Protein AF-A0A4V6E3N8-F1 (afdb_monomer_lite)

Secondary structure (DSSP, 8-state):
-HHHHHHHHHHH-TT---TT--------S-EEEEEE-GGGGGGT-EEEEEE--

Structure (mmCIF, N/CA/C/O backbone):
data_AF-A0A4V6E3N8-F1
#
_entry.id   AF-A0A4V6E3N8-F1
#
loop_
_atom_site.group_PDB
_atom_site.id
_atom_site.type_symbol
_atom_site.label_atom_id
_atom_site.label_alt_id
_atom_site.label_comp_id
_atom_site.label_asym_id
_atom_site.label_entity_id
_atom_site.label_seq_id
_atom_site.pdbx_PDB_ins_code
_atom_site.Cartn_x
_atom_site.Cartn_y
_atom_site.Cartn_z
_atom_site.occupancy
_atom_site.B_iso_or_equiv
_atom_site.auth_seq_id
_atom_site.auth_comp_id
_atom_site.auth_asym_id
_atom_site.auth_atom_id
_atom_site.pdbx_PDB_model_num
ATOM 1 N N . ASP A 1 1 ? 2.436 -8.247 6.974 1.00 89.50 1 ASP A N 1
ATOM 2 C CA . ASP A 1 1 ? 3.094 -7.064 7.588 1.00 89.50 1 ASP A CA 1
ATOM 3 C C . ASP A 1 1 ? 4.046 -6.430 6.569 1.00 89.50 1 ASP A C 1
ATOM 5 O O . ASP A 1 1 ? 4.154 -6.938 5.460 1.00 89.50 1 ASP A O 1
ATOM 9 N N . TYR A 1 2 ? 4.708 -5.315 6.897 1.00 94.25 2 TYR A N 1
ATOM 10 C CA . TYR A 1 2 ? 5.600 -4.627 5.951 1.00 94.25 2 TYR A CA 1
ATOM 11 C C . TYR A 1 2 ? 6.753 -5.512 5.447 1.00 94.25 2 TYR A C 1
ATOM 13 O O . TYR A 1 2 ? 7.032 -5.517 4.252 1.00 94.25 2 TYR A O 1
ATOM 21 N N . ALA A 1 3 ? 7.405 -6.279 6.327 1.00 96.81 3 ALA A N 1
ATOM 22 C CA . ALA A 1 3 ? 8.573 -7.087 5.966 1.00 96.81 3 ALA A CA 1
ATOM 23 C C . ALA A 1 3 ? 8.206 -8.238 5.013 1.00 96.81 3 ALA A C 1
ATOM 25 O O . ALA A 1 3 ? 8.923 -8.517 4.048 1.00 96.81 3 ALA A O 1
ATOM 26 N N . SER A 1 4 ? 7.055 -8.877 5.237 1.00 96.50 4 SER A N 1
ATOM 27 C CA . SER A 1 4 ? 6.521 -9.882 4.308 1.00 96.50 4 SER A CA 1
ATOM 28 C C . SER A 1 4 ? 6.176 -9.270 2.948 1.00 96.50 4 SER A C 1
ATOM 30 O O . SER A 1 4 ? 6.585 -9.814 1.925 1.00 96.50 4 SER A O 1
ATOM 32 N N . SER A 1 5 ? 5.518 -8.108 2.909 1.00 95.94 5 SER A N 1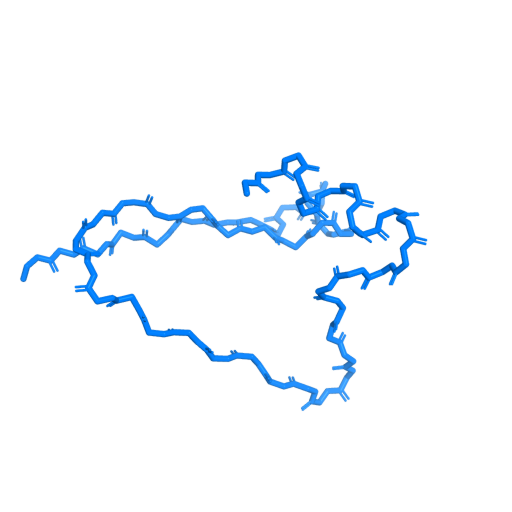
ATOM 33 C CA . SER A 1 5 ? 5.229 -7.422 1.642 1.00 95.94 5 SER A CA 1
ATOM 34 C C . SER A 1 5 ? 6.507 -6.994 0.905 1.00 95.94 5 SER A C 1
ATOM 36 O O . SER A 1 5 ? 6.612 -7.180 -0.305 1.00 95.94 5 SER A O 1
ATOM 38 N N . GLU A 1 6 ? 7.503 -6.463 1.620 1.00 97.19 6 GLU A N 1
ATOM 39 C CA . GLU A 1 6 ? 8.793 -6.051 1.054 1.00 97.19 6 GLU A CA 1
ATOM 40 C C . GLU A 1 6 ? 9.559 -7.238 0.458 1.00 97.19 6 GLU A C 1
ATOM 42 O O . GLU A 1 6 ? 10.025 -7.163 -0.679 1.00 97.19 6 GLU A O 1
ATOM 47 N N . SER A 1 7 ? 9.644 -8.354 1.185 1.00 98.12 7 SER A N 1
ATOM 48 C CA . SER A 1 7 ? 10.296 -9.566 0.674 1.00 98.12 7 SER A CA 1
ATOM 49 C C . SER A 1 7 ? 9.580 -10.144 -0.553 1.00 98.12 7 SER A C 1
ATOM 51 O O . SER A 1 7 ? 10.248 -10.520 -1.515 1.00 98.12 7 SER A O 1
ATOM 53 N N . ALA A 1 8 ? 8.242 -10.140 -0.577 1.00 97.44 8 ALA A N 1
ATOM 54 C CA . ALA A 1 8 ? 7.464 -10.577 -1.736 1.00 97.44 8 ALA A CA 1
ATOM 55 C C . ALA A 1 8 ? 7.715 -9.700 -2.976 1.00 97.44 8 ALA A C 1
ATOM 57 O O . ALA A 1 8 ? 7.884 -10.225 -4.079 1.00 97.44 8 ALA A O 1
ATOM 58 N N . TRP A 1 9 ? 7.792 -8.375 -2.805 1.00 97.50 9 TRP A N 1
ATOM 59 C CA . TRP A 1 9 ? 8.106 -7.457 -3.902 1.00 97.50 9 TRP A CA 1
ATOM 60 C C . TRP A 1 9 ? 9.489 -7.728 -4.505 1.00 97.50 9 TRP A C 1
ATOM 62 O O . TRP A 1 9 ? 9.626 -7.782 -5.725 1.00 97.50 9 TRP A O 1
ATOM 72 N N . TRP A 1 10 ? 10.509 -7.934 -3.668 1.00 96.56 10 TRP A N 1
ATOM 73 C CA . TRP A 1 10 ? 11.874 -8.182 -4.145 1.00 96.56 10 TRP A CA 1
ATOM 74 C C . TRP A 1 10 ? 12.106 -9.598 -4.675 1.00 96.56 10 TRP A C 1
ATOM 76 O O . TRP A 1 10 ? 13.033 -9.792 -5.458 1.00 96.56 10 TRP A O 1
ATOM 86 N N . SER A 1 11 ? 11.291 -10.574 -4.269 1.00 97.88 11 SER A N 1
ATOM 87 C CA . SER A 1 11 ? 11.400 -11.948 -4.764 1.00 97.88 11 SER A CA 1
ATOM 88 C C . SER A 1 11 ? 10.753 -12.135 -6.136 1.00 97.88 11 SER A C 1
ATOM 90 O O . SER A 1 11 ? 11.342 -12.795 -6.986 1.00 97.88 11 SER A O 1
ATOM 92 N N . ASP A 1 12 ? 9.537 -11.617 -6.335 1.00 97.25 12 ASP A N 1
ATOM 93 C CA . ASP A 1 12 ? 8.730 -11.892 -7.539 1.00 97.25 12 ASP A CA 1
ATOM 94 C C . ASP A 1 12 ? 7.684 -10.793 -7.810 1.00 97.25 12 ASP A C 1
ATOM 96 O O . ASP A 1 12 ? 6.559 -11.053 -8.226 1.00 97.25 12 ASP A O 1
ATOM 100 N N . PHE A 1 13 ? 8.000 -9.533 -7.492 1.00 96.50 13 PHE A N 1
ATOM 101 C CA . PHE A 1 13 ? 7.065 -8.414 -7.665 1.00 96.50 13 PHE A CA 1
ATOM 102 C C . PHE A 1 13 ? 5.677 -8.663 -7.035 1.00 96.50 13 PHE A C 1
ATOM 104 O O . PHE A 1 13 ? 4.645 -8.263 -7.579 1.00 96.50 13 PHE A O 1
ATOM 111 N N . GLY A 1 14 ? 5.629 -9.329 -5.876 1.00 96.62 14 GLY A N 1
ATOM 112 C CA . GLY A 1 14 ? 4.378 -9.615 -5.175 1.00 96.62 14 GLY A CA 1
ATOM 113 C C . GLY A 1 14 ? 3.564 -8.344 -4.904 1.00 96.62 14 GLY A C 1
ATOM 114 O O . GLY A 1 14 ? 4.104 -7.327 -4.471 1.00 96.62 14 GLY A O 1
ATOM 115 N N . GLY A 1 15 ? 2.256 -8.396 -5.173 1.00 94.56 15 GLY A N 1
ATOM 116 C CA . GLY A 1 15 ? 1.359 -7.241 -5.033 1.00 94.56 15 GLY A CA 1
ATOM 117 C C . GLY A 1 15 ? 1.465 -6.201 -6.157 1.00 94.56 15 GLY A C 1
ATOM 118 O O . GLY A 1 15 ? 0.917 -5.108 -6.020 1.00 94.56 15 GLY A O 1
ATOM 119 N N . ARG A 1 16 ? 2.161 -6.508 -7.262 1.00 96.12 16 ARG A N 1
ATOM 120 C CA . ARG A 1 16 ? 2.193 -5.657 -8.456 1.00 96.12 16 ARG A CA 1
ATOM 121 C C . ARG A 1 16 ? 0.807 -5.525 -9.083 1.00 96.12 16 ARG A C 1
ATOM 123 O O . ARG A 1 16 ? 0.106 -6.514 -9.268 1.00 96.12 16 ARG A O 1
ATOM 130 N N . LEU A 1 17 ? 0.478 -4.295 -9.461 1.00 95.50 17 LEU A N 1
ATOM 131 C CA . LEU A 1 17 ? -0.661 -3.947 -10.304 1.00 95.50 17 LEU A CA 1
ATOM 132 C C . LEU A 1 17 ? -0.125 -3.339 -11.602 1.00 95.50 17 LEU A C 1
ATOM 134 O O . LEU A 1 17 ? 0.789 -2.511 -11.561 1.00 95.50 17 LEU A O 1
ATOM 138 N N . GLU A 1 18 ? -0.666 -3.769 -12.736 1.00 95.56 18 GLU A N 1
ATOM 139 C CA . GLU A 1 18 ? -0.378 -3.213 -14.056 1.00 95.56 18 GLU A CA 1
ATOM 140 C C . GLU A 1 18 ? -1.254 -1.997 -14.367 1.00 95.56 18 GLU A C 1
ATOM 142 O O . GLU A 1 18 ? -2.236 -1.691 -13.687 1.00 95.56 18 GLU A O 1
ATOM 147 N N . ASN A 1 19 ? -0.917 -1.291 -15.446 1.00 95.44 19 ASN A N 1
ATOM 148 C CA . ASN A 1 19 ? -1.755 -0.207 -15.945 1.00 95.44 19 ASN A CA 1
ATOM 149 C C . ASN A 1 19 ? -3.165 -0.715 -16.275 1.00 95.44 19 ASN A C 1
ATOM 151 O O . ASN A 1 19 ? -3.350 -1.521 -17.184 1.00 95.44 19 ASN A O 1
ATOM 155 N N . GLY A 1 20 ? -4.157 -0.173 -15.570 1.00 97.19 20 GLY A N 1
ATOM 156 C CA . GLY A 1 20 ? -5.565 -0.536 -15.727 1.00 97.19 20 GLY A CA 1
ATOM 157 C C . GLY A 1 20 ? -6.071 -1.549 -14.700 1.00 97.19 20 GLY A C 1
ATOM 1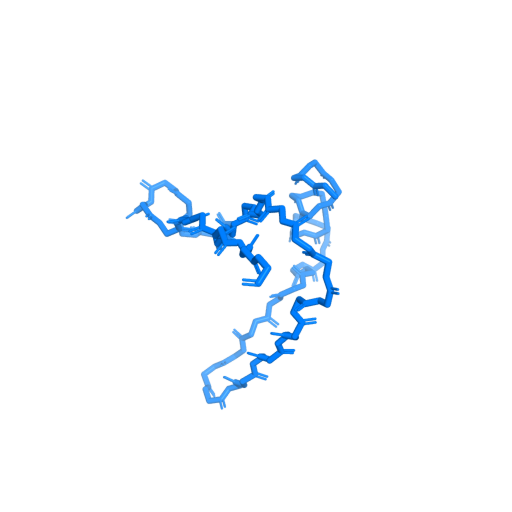58 O O . GLY A 1 20 ? -7.289 -1.663 -14.549 1.00 97.19 20 GLY A O 1
ATOM 159 N N . ASP A 1 21 ? -5.180 -2.210 -13.957 1.00 97.38 21 ASP A N 1
ATOM 160 C CA . ASP A 1 21 ? -5.579 -3.089 -12.863 1.00 97.38 21 ASP A CA 1
ATOM 161 C C . ASP A 1 21 ? -6.240 -2.295 -11.734 1.00 97.38 21 ASP A C 1
ATOM 163 O O . ASP A 1 21 ? -5.954 -1.116 -11.492 1.00 97.38 21 ASP A O 1
ATOM 167 N N . ARG A 1 22 ? -7.139 -2.970 -11.020 1.00 96.31 22 ARG A N 1
ATOM 168 C CA . ARG A 1 22 ? -7.802 -2.445 -9.828 1.00 96.31 22 ARG A CA 1
ATOM 169 C C . ARG A 1 22 ? -7.678 -3.453 -8.702 1.00 96.31 22 ARG A C 1
ATOM 171 O O . ARG A 1 22 ? -7.779 -4.657 -8.924 1.00 96.31 22 ARG A O 1
ATOM 178 N N . PHE A 1 23 ? -7.464 -2.934 -7.504 1.00 96.00 23 PHE A N 1
ATOM 179 C CA . PHE A 1 23 ? -7.476 -3.697 -6.271 1.00 96.00 23 PHE A CA 1
ATOM 180 C C . PHE A 1 23 ? -8.460 -3.040 -5.315 1.00 96.00 23 PHE A C 1
ATOM 182 O O . PHE A 1 23 ? -8.408 -1.826 -5.113 1.00 96.00 23 PHE A O 1
ATOM 189 N N . ASP A 1 24 ? -9.307 -3.857 -4.705 1.00 96.94 24 ASP A N 1
ATOM 190 C CA . ASP A 1 24 ? -10.323 -3.428 -3.759 1.00 96.94 24 ASP A CA 1
ATOM 191 C C . ASP A 1 24 ? -10.193 -4.252 -2.474 1.00 96.94 24 ASP A C 1
ATOM 193 O O . ASP A 1 24 ? -9.981 -5.467 -2.507 1.00 96.94 24 ASP A O 1
ATOM 197 N N . HIS A 1 25 ? -10.329 -3.587 -1.328 1.00 96.00 25 HIS A N 1
ATOM 198 C CA . HIS A 1 25 ? -10.332 -4.224 -0.016 1.00 96.00 25 HIS A CA 1
ATOM 199 C C . HIS A 1 25 ? -11.354 -3.547 0.898 1.00 96.00 25 HIS A C 1
ATOM 201 O O . HIS A 1 25 ? -11.413 -2.320 0.972 1.00 96.00 25 HIS A O 1
ATOM 207 N N . THR A 1 26 ? -12.139 -4.348 1.617 1.00 97.38 26 THR A N 1
ATOM 208 C CA . THR A 1 26 ? -13.079 -3.871 2.636 1.00 97.38 26 THR A CA 1
ATOM 209 C C . THR A 1 26 ? -12.552 -4.240 4.012 1.00 97.38 26 THR A C 1
ATOM 211 O O . THR A 1 26 ? -12.434 -5.419 4.341 1.00 97.38 26 THR A O 1
ATOM 214 N N . PHE A 1 27 ? -12.276 -3.229 4.830 1.00 97.81 27 PHE A N 1
ATOM 215 C CA . PHE A 1 27 ? -11.940 -3.419 6.234 1.00 97.81 27 PHE A CA 1
ATOM 216 C C . PHE A 1 27 ? -13.229 -3.630 7.033 1.00 97.81 27 PHE A C 1
ATOM 218 O O . PHE A 1 27 ? -14.124 -2.790 6.999 1.00 97.81 27 PHE A O 1
ATOM 225 N N . THR A 1 28 ? -13.337 -4.754 7.739 1.00 97.06 28 THR A N 1
ATOM 226 C CA . THR A 1 28 ? -14.526 -5.097 8.546 1.00 97.06 28 THR A CA 1
ATOM 227 C C . THR A 1 28 ? -14.287 -4.975 10.048 1.00 97.06 28 THR A C 1
ATOM 229 O O . THR A 1 28 ? -15.163 -5.311 10.837 1.00 97.06 28 THR A O 1
ATOM 232 N N . VAL A 1 29 ? -13.084 -4.569 10.450 1.00 98.06 29 VAL A N 1
ATOM 233 C CA . VAL A 1 29 ? -12.673 -4.452 11.849 1.00 98.06 29 VAL A CA 1
ATOM 234 C C . VAL A 1 29 ? -12.184 -3.018 12.069 1.00 98.06 29 VAL A C 1
ATOM 236 O O . VAL A 1 29 ? -11.339 -2.567 11.292 1.00 98.06 29 VAL A O 1
ATOM 239 N N . PRO A 1 30 ? -12.695 -2.294 13.083 1.00 98.50 30 PRO A N 1
ATOM 240 C CA . PRO A 1 30 ? -12.155 -0.993 13.456 1.00 98.50 30 PRO A CA 1
ATOM 241 C C . PRO A 1 30 ? -10.670 -1.086 13.813 1.00 98.50 30 PRO A C 1
ATOM 243 O O . PRO A 1 30 ? -10.229 -2.023 14.484 1.00 98.50 30 PRO A O 1
ATOM 246 N N . GLY A 1 31 ? -9.888 -0.113 13.362 1.00 98.31 31 GLY A N 1
ATOM 247 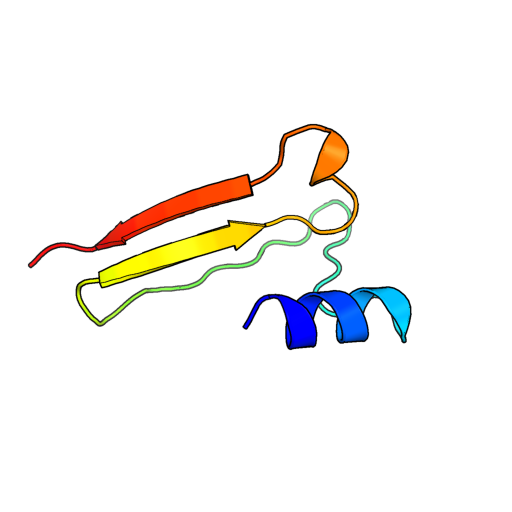C CA . GLY A 1 31 ? -8.446 -0.110 13.553 1.00 98.31 31 GLY A CA 1
ATOM 248 C C . GLY A 1 31 ? -7.700 0.788 12.578 1.00 98.31 31 GLY A C 1
ATOM 249 O O . GLY A 1 31 ? -8.276 1.415 11.691 1.00 98.31 31 GLY A O 1
ATOM 250 N N . THR A 1 32 ? -6.383 0.827 12.753 1.00 98.19 32 THR A N 1
ATOM 251 C CA . THR A 1 32 ? -5.467 1.607 11.920 1.00 98.19 32 THR A CA 1
ATOM 252 C C . THR A 1 32 ? -4.660 0.668 11.036 1.0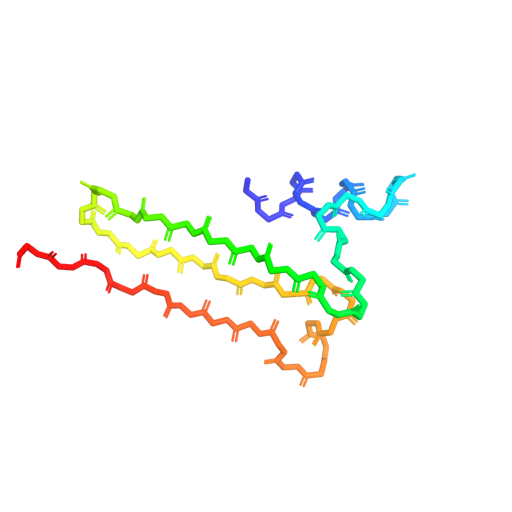0 98.19 32 THR A C 1
ATOM 254 O O . THR A 1 32 ? -3.970 -0.220 11.535 1.00 98.19 32 THR A O 1
ATOM 257 N N . TYR A 1 33 ? -4.718 0.888 9.727 1.00 97.56 33 TYR A N 1
ATOM 258 C CA . TYR A 1 33 ? -4.073 0.062 8.713 1.00 97.56 33 TYR A CA 1
ATOM 259 C C . TYR A 1 33 ? -3.120 0.903 7.873 1.00 97.56 33 TYR A C 1
ATOM 261 O O . TYR A 1 33 ? -3.484 1.963 7.365 1.00 97.56 33 TYR A O 1
ATOM 269 N N . GLU A 1 34 ? -1.891 0.430 7.702 1.00 96.88 34 GLU A N 1
ATOM 270 C CA . GLU A 1 34 ? -0.895 1.103 6.874 1.00 96.88 34 GLU A CA 1
ATOM 271 C C . GLU A 1 34 ? -0.973 0.612 5.426 1.00 96.88 34 GLU A C 1
ATOM 273 O O . GLU A 1 34 ? -0.998 -0.588 5.147 1.00 96.88 34 GLU A O 1
ATOM 278 N N . TYR A 1 35 ? -0.969 1.560 4.497 1.00 96.38 35 TYR A N 1
ATOM 279 C CA . TYR A 1 35 ? -0.831 1.330 3.069 1.00 96.38 35 TYR A CA 1
ATOM 280 C C . TYR A 1 35 ? 0.567 1.745 2.613 1.00 96.38 35 TYR A C 1
ATOM 282 O O . TYR A 1 35 ? 1.077 2.799 2.998 1.00 96.38 35 TYR A O 1
ATOM 290 N N . VAL A 1 36 ? 1.170 0.955 1.728 1.00 96.31 36 VAL A N 1
ATOM 291 C CA . VAL A 1 36 ? 2.431 1.305 1.076 1.00 96.31 36 VAL A CA 1
ATOM 292 C C . VAL A 1 36 ? 2.471 0.753 -0.342 1.00 96.31 36 VAL A C 1
ATOM 294 O O . VAL A 1 36 ? 2.174 -0.415 -0.578 1.00 96.31 36 VAL A O 1
ATOM 297 N N . CYS A 1 37 ? 2.908 1.579 -1.288 1.00 96.88 37 CYS A N 1
ATOM 298 C CA . CYS A 1 37 ? 3.381 1.106 -2.578 1.00 96.88 37 CYS A CA 1
ATOM 299 C C . CYS A 1 37 ? 4.904 0.969 -2.500 1.00 96.88 37 CYS A C 1
ATOM 301 O O . CYS A 1 37 ? 5.626 1.965 -2.507 1.00 96.88 37 CYS A O 1
ATOM 303 N N . ILE A 1 38 ? 5.400 -0.264 -2.400 1.00 96.75 38 ILE A N 1
ATOM 304 C CA . ILE A 1 38 ? 6.825 -0.559 -2.177 1.00 96.75 38 ILE A CA 1
ATOM 305 C C . ILE A 1 38 ? 7.758 0.138 -3.184 1.00 96.75 38 ILE A C 1
ATOM 307 O O . ILE A 1 38 ? 8.670 0.836 -2.726 1.00 96.75 38 ILE A O 1
ATOM 311 N N . PRO A 1 39 ? 7.545 0.060 -4.515 1.00 96.31 39 PRO A N 1
ATOM 312 C CA . PRO A 1 39 ? 8.442 0.727 -5.464 1.00 96.31 39 PRO A CA 1
ATOM 313 C C . PRO A 1 39 ? 8.416 2.258 -5.360 1.00 96.31 39 PRO A C 1
ATOM 315 O O . PRO A 1 39 ? 9.400 2.913 -5.696 1.00 96.31 39 PRO A O 1
ATOM 318 N N . HIS A 1 40 ? 7.324 2.842 -4.858 1.00 97.00 40 HIS A N 1
ATOM 319 C CA . HIS A 1 40 ? 7.123 4.291 -4.785 1.00 97.00 40 HIS A CA 1
ATOM 320 C C . HIS A 1 40 ? 7.188 4.846 -3.355 1.00 97.00 40 HIS A C 1
ATOM 322 O O . HIS A 1 40 ? 6.946 6.033 -3.135 1.00 97.00 40 HIS A O 1
ATOM 328 N N . ARG A 1 41 ? 7.579 4.030 -2.367 1.00 96.06 41 ARG A N 1
ATOM 329 C CA . ARG A 1 41 ? 7.654 4.442 -0.958 1.00 96.06 41 ARG A CA 1
ATOM 330 C C . ARG A 1 41 ? 8.576 5.644 -0.764 1.00 96.06 41 ARG A C 1
ATOM 332 O O . ARG A 1 41 ? 8.208 6.596 -0.084 1.00 96.06 41 ARG A O 1
ATOM 339 N N . LYS A 1 42 ? 9.760 5.630 -1.391 1.00 96.44 42 LYS A N 1
ATOM 340 C CA . LYS A 1 42 ? 10.722 6.751 -1.331 1.00 96.44 42 LYS A CA 1
ATOM 341 C C . LYS A 1 42 ? 10.194 8.029 -1.990 1.00 96.44 42 LYS 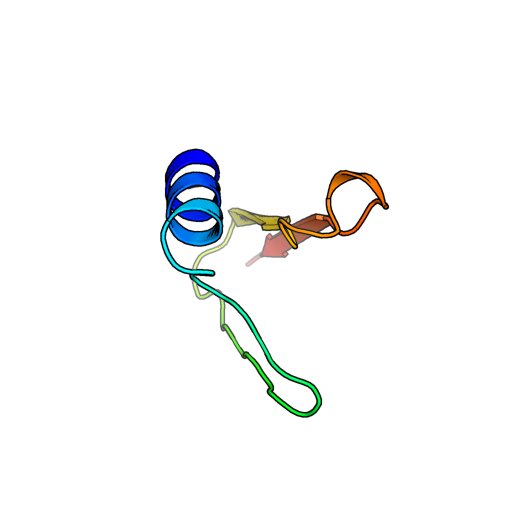A C 1
ATOM 343 O O . LYS A 1 42 ? 10.653 9.109 -1.642 1.00 96.44 42 LYS A O 1
ATOM 348 N N . ALA A 1 43 ? 9.238 7.901 -2.910 1.00 98.12 43 ALA A N 1
ATOM 349 C CA . ALA A 1 43 ? 8.536 9.020 -3.532 1.00 98.12 43 ALA A CA 1
ATOM 350 C C . ALA A 1 43 ? 7.298 9.472 -2.730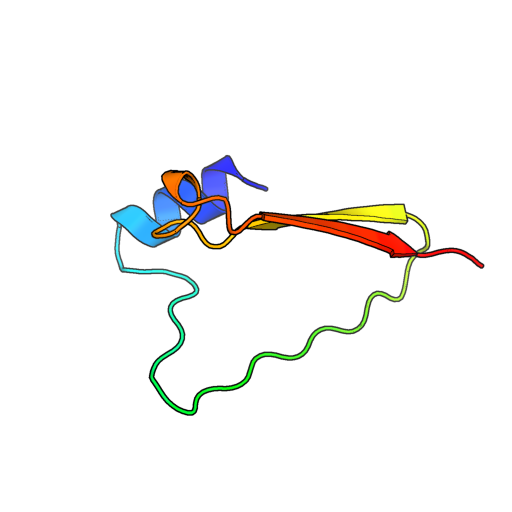 1.00 98.12 43 ALA A C 1
ATOM 352 O O . ALA A 1 43 ? 6.584 10.364 -3.174 1.00 98.12 43 ALA A O 1
ATOM 353 N N . GLY A 1 44 ? 7.040 8.882 -1.556 1.00 97.88 44 GLY A N 1
ATOM 354 C CA . GLY A 1 44 ? 5.955 9.290 -0.663 1.00 97.88 44 GLY A CA 1
ATOM 355 C C . GLY A 1 44 ? 4.652 8.505 -0.817 1.00 97.88 44 GLY A C 1
ATOM 356 O O . GLY A 1 44 ? 3.648 8.899 -0.237 1.00 97.88 44 GLY A O 1
ATOM 357 N N . MET A 1 45 ? 4.633 7.403 -1.575 1.00 97.62 45 MET A N 1
ATOM 358 C CA . MET A 1 45 ? 3.408 6.628 -1.799 1.00 97.62 45 MET A CA 1
ATOM 359 C C . MET A 1 45 ? 3.143 5.637 -0.657 1.00 97.62 45 MET A C 1
ATOM 361 O O . MET A 1 45 ? 3.332 4.424 -0.777 1.00 97.62 45 MET A O 1
ATOM 365 N N . PHE A 1 46 ? 2.721 6.180 0.474 1.00 97.38 46 PHE A N 1
ATOM 366 C CA . PHE A 1 46 ? 2.242 5.453 1.642 1.00 97.38 46 PHE A CA 1
ATOM 367 C C . PHE A 1 46 ? 1.084 6.230 2.267 1.00 97.38 46 PHE A C 1
ATOM 369 O O . PHE A 1 46 ? 0.887 7.410 1.985 1.00 97.38 46 PHE A O 1
ATOM 376 N N . GLY A 1 47 ? 0.297 5.567 3.102 1.00 97.62 47 GLY A N 1
ATOM 377 C CA . GLY A 1 47 ? -0.848 6.186 3.749 1.00 97.62 47 GLY A CA 1
ATOM 378 C C . GLY A 1 47 ? -1.349 5.365 4.919 1.00 97.62 47 GLY A C 1
ATOM 379 O O . GLY A 1 47 ? -0.865 4.267 5.187 1.00 97.62 47 GLY A O 1
ATOM 380 N N . THR A 1 48 ? -2.343 5.906 5.605 1.00 98.06 48 THR A N 1
ATOM 381 C CA . THR A 1 48 ? -2.974 5.258 6.747 1.00 98.06 48 THR A CA 1
ATOM 382 C C . THR A 1 48 ? -4.477 5.297 6.551 1.00 98.06 48 THR A C 1
ATOM 384 O O . THR A 1 48 ? -5.038 6.350 6.256 1.00 98.06 48 THR A O 1
ATOM 387 N N . VAL A 1 49 ? -5.119 4.146 6.711 1.00 98.06 49 VAL A N 1
ATOM 388 C CA . VAL A 1 49 ? -6.572 4.009 6.757 1.00 98.06 49 VAL A CA 1
ATOM 389 C C . VAL A 1 49 ? -6.959 3.826 8.217 1.00 98.06 49 VAL A C 1
ATOM 391 O O . VAL A 1 49 ? -6.499 2.888 8.863 1.00 98.06 49 VAL A O 1
ATOM 394 N N . VAL A 1 50 ? -7.783 4.732 8.736 1.00 98.38 50 VAL A N 1
ATOM 395 C CA . VAL A 1 50 ? -8.396 4.602 10.062 1.00 98.38 50 VAL A CA 1
ATOM 396 C C . VAL A 1 50 ? -9.840 4.177 9.852 1.00 98.38 50 VAL A C 1
ATOM 398 O O . VAL A 1 50 ? -10.574 4.824 9.108 1.00 98.38 50 VAL A O 1
ATOM 401 N N . VAL A 1 51 ? -10.217 3.066 10.470 1.00 98.44 51 VAL A N 1
ATOM 402 C CA . VAL A 1 51 ? -11.562 2.498 10.428 1.00 98.44 51 VAL A CA 1
ATOM 403 C C . VAL A 1 51 ? -12.160 2.647 11.815 1.00 98.44 51 VAL A C 1
ATOM 405 O O . VAL A 1 51 ? -11.594 2.151 12.791 1.00 98.44 51 VAL A O 1
ATOM 408 N N . GLU A 1 52 ? -13.283 3.347 11.885 1.00 97.12 52 GLU A N 1
ATOM 409 C CA . GLU A 1 52 ? -14.037 3.616 13.110 1.00 97.12 52 GLU A CA 1
ATOM 410 C C . GLU A 1 52 ? -15.334 2.787 13.120 1.00 97.12 52 GLU A C 1
ATOM 412 O O . GLU A 1 52 ? -15.648 2.119 12.130 1.00 97.12 52 GLU A O 1
ATOM 417 N N . GLU A 1 53 ? -16.039 2.782 14.254 1.00 92.19 53 GLU A N 1
ATOM 418 C CA . GLU A 1 53 ? -17.347 2.116 14.406 1.00 92.19 53 GLU A CA 1
ATOM 419 C C . GLU A 1 53 ? -18.479 2.810 13.633 1.00 92.19 53 GLU A C 1
ATOM 421 O O . GLU A 1 53 ? -18.473 4.060 13.541 1.00 92.19 53 GLU A O 1
#

Foldseek 3Di:
DVVVQLVCCVPPNPPDDDVPDDDDDDDPDFDKDKAADNVCVVVPRIDIDGGDD

Radius of gyration: 12.55 Å; chains: 1; bounding box: 29×21×30 Å

Sequence (53 aa):
DYASSESAWWSDFGGRLENGDRFDHTFTVPGTYEYVCIPHRKAGMFGTVVVEE

pLDDT: mean 96.75, std 1.53, range [89.5, 98.5]